Protein AF-A0A165HUC1-F1 (afdb_monomer_lite)

Sequence (97 aa):
MDWAHSGSNLKSLAEIKRLVDDEWKHLDNLDDAEASRPFLDADGWREETVEIPLPKEQTQFDSEEQCPHFKVSGIYLRNLLQIIKTTCEDPEAKSHN

pLDDT: mean 71.43, std 12.05, range [39.34, 91.12]

Structure (mmCIF, N/CA/C/O backbone):
data_AF-A0A165HUC1-F1
#
_entry.id   AF-A0A165HUC1-F1
#
loop_
_atom_site.group_PDB
_atom_site.id
_atom_site.type_symbol
_atom_site.label_atom_id
_atom_site.label_alt_id
_atom_site.label_comp_id
_atom_site.label_asym_id
_atom_site.label_entity_id
_atom_site.label_seq_id
_atom_site.pdbx_PDB_ins_code
_atom_site.Cartn_x
_atom_site.Cartn_y
_atom_site.Cartn_z
_atom_site.occupancy
_atom_site.B_iso_or_equiv
_atom_site.auth_seq_id
_atom_site.auth_comp_id
_atom_site.auth_asym_id
_atom_site.auth_atom_id
_atom_site.pdbx_PDB_model_num
ATOM 1 N N . MET A 1 1 ? 44.359 9.924 -17.006 1.00 39.97 1 MET A N 1
ATOM 2 C CA . MET A 1 1 ? 43.151 9.374 -16.360 1.00 39.97 1 MET A CA 1
ATOM 3 C C . MET A 1 1 ? 43.634 8.647 -15.126 1.00 39.97 1 MET A C 1
ATOM 5 O O . MET A 1 1 ? 44.104 7.522 -15.240 1.00 39.97 1 MET A O 1
ATOM 9 N N . ASP A 1 2 ? 43.615 9.337 -13.990 1.00 39.34 2 ASP A N 1
ATOM 10 C CA . ASP A 1 2 ? 44.116 8.809 -12.723 1.00 39.34 2 ASP A CA 1
ATOM 11 C C . ASP A 1 2 ? 42.983 8.068 -12.023 1.00 39.34 2 ASP A C 1
ATOM 13 O O . ASP A 1 2 ? 42.120 8.637 -11.359 1.00 39.34 2 ASP A O 1
ATOM 17 N N . TRP A 1 3 ? 42.953 6.768 -12.262 1.00 52.19 3 TRP A N 1
ATOM 18 C CA . TRP A 1 3 ? 42.120 5.814 -11.564 1.00 52.19 3 TRP A CA 1
ATOM 19 C C . TRP A 1 3 ? 42.716 5.646 -10.162 1.00 52.19 3 TRP A C 1
ATOM 21 O O . TRP A 1 3 ? 43.795 5.081 -9.980 1.00 52.19 3 TRP A O 1
ATOM 31 N N . ALA A 1 4 ? 42.057 6.232 -9.164 1.00 49.47 4 ALA A N 1
ATOM 32 C CA . ALA A 1 4 ? 42.508 6.196 -7.781 1.00 49.47 4 ALA A CA 1
ATOM 33 C C . ALA A 1 4 ? 42.392 4.771 -7.222 1.00 49.47 4 ALA A C 1
ATOM 35 O O . ALA A 1 4 ? 41.374 4.353 -6.674 1.00 49.47 4 ALA A O 1
ATOM 36 N N . HIS A 1 5 ? 43.477 4.023 -7.355 1.00 47.28 5 HIS A N 1
ATOM 37 C CA . HIS A 1 5 ? 43.747 2.836 -6.572 1.00 47.28 5 HIS A CA 1
ATOM 38 C C . HIS A 1 5 ? 43.999 3.208 -5.111 1.00 47.28 5 HIS A C 1
ATOM 40 O O . HIS A 1 5 ? 45.127 3.488 -4.711 1.00 47.28 5 HIS A O 1
ATOM 46 N N . SER A 1 6 ? 42.956 3.156 -4.286 1.00 52.16 6 SER A N 1
ATOM 47 C CA . SER A 1 6 ? 43.145 3.011 -2.845 1.00 52.16 6 SER A CA 1
ATOM 48 C C . SER A 1 6 ? 43.138 1.521 -2.512 1.00 52.16 6 SER A C 1
ATOM 50 O O . SER A 1 6 ? 42.093 0.923 -2.277 1.00 52.16 6 SER A O 1
ATOM 52 N N . GLY A 1 7 ? 44.320 0.901 -2.543 1.00 49.66 7 GLY A N 1
ATOM 53 C CA . GLY A 1 7 ? 44.562 -0.493 -2.147 1.00 49.66 7 GLY A CA 1
ATOM 54 C C . GLY A 1 7 ? 44.457 -0.737 -0.635 1.00 49.66 7 GLY A C 1
ATOM 55 O O . GLY A 1 7 ? 45.250 -1.490 -0.080 1.00 49.66 7 GLY A O 1
ATOM 56 N N . SER A 1 8 ? 43.512 -0.084 0.045 1.00 54.72 8 SER A N 1
ATOM 57 C CA . SER A 1 8 ? 43.228 -0.266 1.469 1.00 54.72 8 SER A CA 1
ATOM 58 C C . SER A 1 8 ? 41.818 -0.825 1.634 1.00 54.72 8 SER A C 1
ATOM 60 O O . SER A 1 8 ? 40.844 -0.185 1.247 1.00 54.72 8 SER A O 1
ATOM 62 N N . ASN A 1 9 ? 41.694 -1.997 2.266 1.00 60.78 9 ASN A N 1
ATOM 63 C CA . ASN A 1 9 ? 40.394 -2.555 2.668 1.00 60.78 9 ASN A CA 1
ATOM 64 C C . ASN A 1 9 ? 39.695 -1.703 3.748 1.00 60.78 9 ASN A C 1
ATOM 66 O O . ASN A 1 9 ? 38.510 -1.895 4.012 1.00 60.78 9 ASN A O 1
ATOM 70 N N . LEU A 1 10 ? 40.407 -0.752 4.367 1.00 64.31 10 LEU A N 1
ATOM 71 C CA . LEU A 1 10 ? 39.814 0.295 5.192 1.00 64.31 10 LEU A CA 1
ATOM 72 C C . LEU A 1 10 ? 39.576 1.532 4.326 1.00 64.31 10 LEU A C 1
ATOM 74 O O . LEU A 1 10 ? 40.518 2.256 3.988 1.00 64.31 10 LEU A O 1
ATOM 78 N N . LYS A 1 11 ? 38.306 1.788 4.003 1.00 66.19 11 LYS A N 1
ATOM 79 C CA . LYS A 1 11 ? 37.874 3.098 3.512 1.00 66.19 11 LYS A CA 1
ATOM 80 C C . LYS A 1 11 ? 38.137 4.140 4.602 1.00 66.19 11 LYS A C 1
ATOM 82 O O . LYS A 1 11 ? 37.932 3.873 5.786 1.00 66.19 11 LYS A O 1
ATOM 87 N N . SER A 1 12 ? 38.606 5.322 4.213 1.00 79.25 12 SER A N 1
ATOM 88 C CA . SER A 1 12 ? 38.756 6.428 5.161 1.00 79.25 12 SER A CA 1
ATOM 89 C C . SER A 1 12 ? 37.376 6.862 5.671 1.00 79.25 12 SER A C 1
ATOM 91 O O . SER A 1 12 ? 36.374 6.710 4.973 1.00 79.25 12 SER A O 1
ATOM 93 N N . LEU A 1 13 ? 37.303 7.434 6.876 1.00 80.25 13 LEU A N 1
ATOM 94 C CA . LEU A 1 13 ? 36.034 7.932 7.428 1.00 80.25 13 LEU A CA 1
ATOM 95 C C . LEU A 1 13 ? 35.369 8.977 6.520 1.00 80.25 13 LEU A C 1
ATOM 97 O O . LEU A 1 13 ? 34.147 9.005 6.407 1.00 80.25 13 LEU A O 1
ATOM 101 N N . ALA A 1 14 ? 36.171 9.806 5.847 1.00 82.69 14 ALA A N 1
ATOM 102 C CA . ALA A 1 14 ? 35.680 10.788 4.886 1.00 82.69 14 ALA A CA 1
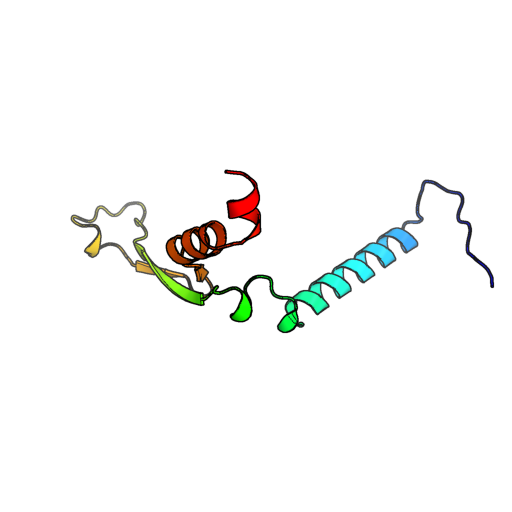ATOM 103 C C . ALA A 1 14 ? 35.037 10.118 3.662 1.00 82.69 14 ALA A C 1
ATOM 105 O O . ALA A 1 14 ? 33.968 10.540 3.229 1.00 82.69 14 ALA A O 1
ATOM 106 N N . GLU A 1 15 ? 35.649 9.048 3.153 1.00 82.88 15 GLU A N 1
ATOM 107 C CA . GLU A 1 15 ? 35.103 8.279 2.034 1.00 82.88 15 GLU A CA 1
ATOM 108 C C . GLU A 1 15 ? 33.819 7.543 2.432 1.00 82.88 15 GLU A C 1
ATOM 110 O O . GLU A 1 15 ? 32.841 7.568 1.694 1.00 82.88 15 GLU A O 1
ATOM 115 N N . ILE A 1 16 ? 33.775 6.948 3.630 1.00 84.69 16 ILE A N 1
ATOM 116 C CA . ILE A 1 16 ? 32.555 6.314 4.156 1.00 84.69 16 ILE A CA 1
ATOM 117 C C . ILE A 1 16 ? 31.430 7.340 4.269 1.00 84.69 16 ILE A C 1
ATOM 119 O O . ILE A 1 16 ? 30.323 7.074 3.811 1.00 84.69 16 ILE A O 1
ATOM 123 N N . LYS A 1 17 ? 31.707 8.520 4.836 1.00 87.25 17 LYS A N 1
ATOM 124 C CA . LYS A 1 17 ? 30.701 9.577 4.959 1.00 87.25 17 LYS A CA 1
ATOM 125 C C . LYS A 1 17 ? 30.174 9.994 3.587 1.00 87.25 17 LYS A C 1
ATOM 127 O O . LYS A 1 17 ? 28.968 10.110 3.418 1.00 87.25 17 LYS A O 1
ATOM 132 N N . ARG A 1 18 ? 31.064 10.183 2.613 1.00 88.94 18 ARG A N 1
ATOM 133 C CA . ARG A 1 18 ? 30.672 10.582 1.262 1.00 88.94 18 ARG A CA 1
ATOM 134 C C . ARG A 1 18 ? 29.791 9.530 0.588 1.00 88.94 18 ARG A C 1
ATOM 136 O O . ARG A 1 18 ? 28.790 9.889 -0.011 1.00 88.94 18 ARG A O 1
ATOM 143 N N . LEU A 1 19 ? 30.138 8.250 0.722 1.00 86.69 19 LEU A N 1
ATOM 144 C CA . LEU A 1 19 ? 29.330 7.154 0.186 1.00 86.69 19 LEU A CA 1
ATOM 145 C C . LEU A 1 19 ? 27.948 7.108 0.829 1.00 86.69 19 LEU A C 1
ATOM 147 O O . LEU A 1 19 ? 26.959 6.962 0.129 1.00 86.69 19 LEU A O 1
ATOM 151 N N . VAL A 1 20 ? 27.878 7.274 2.150 1.00 89.19 20 VAL A N 1
ATOM 152 C CA . VAL A 1 20 ? 26.598 7.344 2.859 1.00 89.19 20 VAL A CA 1
ATOM 153 C C . VAL A 1 20 ? 25.777 8.529 2.348 1.00 89.19 20 VAL A C 1
ATOM 155 O O . VAL A 1 20 ? 24.624 8.342 1.985 1.00 89.19 20 VAL A O 1
ATOM 158 N N . ASP A 1 21 ? 26.366 9.725 2.256 1.00 91.12 21 ASP A N 1
ATOM 159 C CA . ASP A 1 21 ? 25.681 10.921 1.748 1.00 91.12 21 ASP A CA 1
ATOM 160 C C . ASP A 1 21 ? 25.197 10.749 0.288 1.00 91.12 21 ASP A C 1
ATOM 162 O O . ASP A 1 21 ? 24.137 11.263 -0.070 1.00 91.12 21 ASP A O 1
ATOM 166 N N . ASP A 1 22 ? 25.964 10.055 -0.561 1.00 90.44 22 ASP A N 1
ATOM 167 C CA . ASP A 1 22 ? 25.601 9.776 -1.958 1.00 90.44 22 ASP A CA 1
ATOM 168 C C . ASP A 1 22 ? 24.438 8.758 -2.044 1.00 90.44 22 ASP A C 1
ATOM 170 O O . ASP A 1 22 ? 23.516 8.963 -2.834 1.00 90.44 22 ASP A O 1
ATOM 174 N N . GLU A 1 23 ? 24.411 7.727 -1.190 1.00 86.75 23 GLU A N 1
ATOM 175 C CA . GLU A 1 23 ? 23.291 6.771 -1.098 1.00 86.75 23 GLU A CA 1
ATOM 176 C C . GLU A 1 23 ? 22.005 7.422 -0.564 1.00 86.75 23 GLU A C 1
ATOM 178 O O . GLU A 1 23 ? 20.929 7.182 -1.106 1.00 86.75 23 GLU A O 1
ATOM 183 N N . TRP A 1 24 ? 22.093 8.301 0.443 1.00 86.31 24 TRP A N 1
ATOM 184 C CA . TRP A 1 24 ? 20.921 9.048 0.930 1.00 86.31 24 TRP A CA 1
ATOM 185 C C . TRP A 1 24 ? 20.292 9.892 -0.175 1.00 86.31 24 TRP A C 1
ATOM 187 O O . TRP A 1 24 ? 19.086 9.830 -0.386 1.00 86.31 24 TRP A O 1
ATOM 197 N N . LYS A 1 25 ? 21.113 10.609 -0.951 1.00 86.25 25 LYS A N 1
ATOM 198 C CA . LYS A 1 25 ? 20.621 11.368 -2.110 1.00 86.25 25 LYS A CA 1
ATOM 199 C C . LYS A 1 25 ? 20.012 10.466 -3.174 1.00 86.25 25 LYS A C 1
ATOM 201 O O . LYS A 1 25 ? 19.090 10.884 -3.866 1.00 86.25 25 LYS A O 1
ATOM 206 N N . HIS A 1 26 ? 20.553 9.267 -3.375 1.00 80.81 26 HIS A N 1
ATOM 207 C CA . HIS A 1 26 ? 19.969 8.318 -4.314 1.00 80.81 26 HIS A CA 1
ATOM 208 C C . HIS A 1 26 ? 18.564 7.897 -3.868 1.00 80.81 26 HIS A C 1
ATOM 210 O O . HIS A 1 26 ? 17.655 7.919 -4.691 1.00 80.81 26 HIS A O 1
ATOM 216 N N . LEU A 1 27 ? 18.377 7.603 -2.578 1.00 77.69 27 LEU A N 1
ATOM 217 C CA . LEU A 1 27 ? 17.069 7.278 -2.004 1.00 77.69 27 LEU A CA 1
ATOM 218 C C . LEU A 1 27 ? 16.082 8.449 -2.095 1.00 77.69 27 LEU A C 1
ATOM 220 O O . LEU A 1 27 ? 14.962 8.239 -2.551 1.00 77.69 27 LEU A O 1
ATOM 224 N N . ASP A 1 28 ? 16.504 9.674 -1.767 1.00 81.50 28 ASP A N 1
ATOM 225 C CA . ASP A 1 28 ? 15.648 10.867 -1.886 1.00 81.50 28 ASP A CA 1
ATOM 226 C C . ASP A 1 28 ? 15.161 11.062 -3.335 1.00 81.50 28 ASP A C 1
ATOM 228 O O . ASP A 1 28 ? 13.983 11.300 -3.593 1.00 81.50 28 ASP A O 1
ATOM 232 N N . ASN A 1 29 ? 16.053 10.865 -4.313 1.00 77.50 29 ASN A N 1
ATOM 233 C CA . ASN A 1 29 ? 15.690 10.943 -5.728 1.00 77.50 29 ASN A CA 1
ATOM 234 C C . ASN A 1 29 ? 14.710 9.838 -6.165 1.00 77.50 29 ASN A C 1
ATOM 236 O O . ASN A 1 29 ? 13.983 10.044 -7.133 1.00 77.50 29 ASN A O 1
ATOM 240 N N . LEU A 1 30 ? 14.699 8.670 -5.512 1.00 68.12 30 LEU A N 1
ATOM 241 C CA . LEU A 1 30 ? 13.743 7.595 -5.805 1.00 68.12 30 LEU A CA 1
ATOM 242 C C . LEU A 1 30 ? 12.349 7.897 -5.239 1.00 68.12 30 LEU A C 1
ATOM 244 O O . LEU A 1 30 ? 11.359 7.549 -5.881 1.00 68.12 30 LEU A O 1
ATOM 248 N N . ASP A 1 31 ? 12.267 8.563 -4.085 1.00 66.75 31 ASP A N 1
ATOM 249 C CA . ASP A 1 31 ? 10.995 9.015 -3.504 1.00 66.75 31 ASP A CA 1
ATOM 250 C C . ASP A 1 31 ? 10.346 10.132 -4.345 1.00 66.75 31 ASP A C 1
ATOM 252 O O . ASP A 1 31 ? 9.121 10.130 -4.555 1.00 66.75 31 ASP A O 1
ATOM 256 N N . ASP A 1 32 ? 11.170 11.044 -4.875 1.00 66.38 32 ASP A N 1
ATOM 257 C CA . ASP A 1 32 ? 10.754 12.142 -5.760 1.00 66.38 32 ASP A CA 1
ATOM 258 C C . ASP A 1 32 ? 10.464 11.675 -7.196 1.00 66.38 32 ASP A C 1
ATOM 260 O O . ASP A 1 32 ? 9.601 12.232 -7.884 1.00 66.38 32 ASP A O 1
ATOM 264 N N . ALA A 1 33 ? 11.160 10.641 -7.674 1.00 63.75 33 ALA A N 1
ATOM 265 C CA . ALA A 1 33 ? 10.890 10.042 -8.972 1.00 63.75 33 ALA A CA 1
ATOM 266 C C . ALA A 1 33 ? 9.600 9.219 -8.907 1.00 63.75 33 ALA A C 1
ATOM 268 O O . ALA A 1 33 ? 9.612 8.009 -8.694 1.00 63.75 33 ALA A O 1
ATOM 269 N N . GLU A 1 34 ? 8.471 9.870 -9.185 1.00 59.09 34 GLU A N 1
ATOM 270 C CA . GLU A 1 34 ? 7.157 9.227 -9.289 1.00 59.09 34 GLU A CA 1
ATOM 271 C C . GLU A 1 34 ? 7.196 7.997 -10.214 1.00 59.09 34 GLU A C 1
ATOM 273 O O . GLU A 1 34 ? 6.607 6.975 -9.895 1.00 59.09 34 GLU A O 1
ATOM 278 N N . ALA A 1 35 ? 8.018 8.039 -11.271 1.00 58.16 35 ALA A N 1
ATOM 279 C CA . ALA A 1 35 ? 8.257 6.948 -12.221 1.00 58.16 35 ALA A CA 1
ATOM 280 C C . ALA A 1 35 ? 9.049 5.734 -11.680 1.00 58.16 35 ALA A C 1
ATOM 282 O O . ALA A 1 35 ? 9.102 4.713 -12.363 1.00 58.16 35 ALA A O 1
ATOM 283 N N . SER A 1 36 ? 9.658 5.814 -10.492 1.00 59.34 36 SER A N 1
ATOM 284 C CA . SER A 1 36 ? 10.400 4.704 -9.870 1.00 59.34 36 SER A CA 1
ATOM 285 C C . SER A 1 36 ? 9.677 4.082 -8.673 1.00 59.34 36 SER A C 1
ATOM 287 O O . SER A 1 36 ? 10.211 3.162 -8.045 1.00 59.34 36 SER A O 1
ATOM 289 N N . ARG A 1 37 ? 8.469 4.552 -8.339 1.00 63.59 37 ARG A N 1
ATOM 290 C CA . ARG A 1 37 ? 7.688 3.953 -7.258 1.00 63.59 37 ARG A CA 1
ATOM 291 C C . ARG A 1 37 ? 7.242 2.547 -7.687 1.00 63.59 37 ARG A C 1
ATOM 293 O O . ARG A 1 37 ? 6.569 2.413 -8.704 1.00 63.59 37 ARG A O 1
ATOM 300 N N . PRO A 1 38 ? 7.533 1.487 -6.914 1.00 62.56 38 PRO A N 1
ATOM 301 C CA . PRO A 1 38 ? 7.148 0.114 -7.270 1.00 62.56 38 PRO A CA 1
ATOM 302 C C . PRO A 1 38 ? 5.625 -0.128 -7.243 1.00 62.56 38 PRO A C 1
ATOM 304 O O . PRO A 1 38 ? 5.162 -1.218 -7.571 1.00 62.56 38 PRO A O 1
ATOM 307 N N . PHE A 1 39 ? 4.848 0.877 -6.826 1.00 59.78 39 PHE A N 1
ATOM 308 C CA . PHE A 1 39 ? 3.392 0.842 -6.694 1.00 59.78 39 PHE A CA 1
ATOM 309 C C . PHE A 1 39 ? 2.676 1.765 -7.687 1.00 59.78 39 PHE A C 1
ATOM 311 O O . PHE A 1 39 ? 1.522 2.120 -7.467 1.00 59.78 39 PHE A O 1
ATOM 318 N N . LEU A 1 40 ? 3.356 2.176 -8.761 1.00 60.41 40 LEU A N 1
ATOM 319 C CA . LEU A 1 40 ? 2.747 2.944 -9.845 1.00 60.41 40 LEU A CA 1
ATOM 320 C C . LEU A 1 40 ? 1.515 2.231 -10.415 1.00 60.41 40 LEU A C 1
ATOM 322 O O . LEU A 1 40 ? 1.510 1.006 -10.572 1.00 60.41 40 LEU A O 1
ATOM 326 N N . ASP A 1 41 ? 0.510 3.017 -10.813 1.00 58.56 41 ASP A N 1
ATOM 327 C CA . ASP A 1 41 ? -0.758 2.548 -11.398 1.00 58.56 41 ASP A CA 1
ATOM 328 C C . ASP A 1 41 ? -0.568 1.552 -12.558 1.00 58.56 41 ASP A C 1
ATOM 330 O O . ASP A 1 41 ? -1.416 0.687 -12.793 1.00 58.56 41 ASP A O 1
ATOM 334 N N . ALA A 1 42 ? 0.564 1.637 -13.267 1.00 58.72 42 ALA A N 1
ATOM 335 C CA . ALA A 1 42 ? 0.917 0.752 -14.374 1.00 58.72 42 ALA A CA 1
ATOM 336 C C . ALA A 1 42 ? 0.955 -0.737 -13.980 1.00 58.72 42 ALA A C 1
ATOM 338 O O . ALA A 1 42 ? 0.600 -1.589 -14.793 1.00 58.72 42 ALA A O 1
ATOM 339 N N . ASP A 1 43 ? 1.311 -1.053 -12.732 1.00 64.62 43 ASP A N 1
ATOM 340 C CA . ASP A 1 43 ? 1.399 -2.431 -12.241 1.00 64.62 43 ASP A CA 1
ATOM 341 C C . ASP A 1 43 ? 0.081 -2.933 -11.618 1.00 64.62 43 ASP A C 1
ATOM 343 O O . ASP A 1 43 ? -0.001 -4.065 -11.129 1.00 64.62 43 ASP A O 1
ATOM 347 N N . GLY A 1 44 ? -0.996 -2.142 -11.663 1.00 70.81 44 GLY A N 1
ATOM 348 C CA . GLY A 1 44 ? -2.314 -2.522 -11.141 1.00 70.81 44 GLY A CA 1
ATOM 349 C C . GLY A 1 44 ? -2.439 -2.430 -9.617 1.00 70.81 44 GLY A C 1
ATOM 350 O O . GLY A 1 44 ? -3.367 -3.007 -9.039 1.00 70.81 44 GLY A O 1
ATOM 351 N N . TRP A 1 45 ? -1.503 -1.735 -8.971 1.00 78.44 45 TRP A N 1
ATOM 352 C CA . TRP A 1 45 ? -1.646 -1.251 -7.602 1.00 78.44 45 TRP A CA 1
ATOM 353 C C . TRP A 1 45 ? -2.642 -0.092 -7.568 1.00 78.44 45 TRP A C 1
ATOM 355 O O . TRP A 1 45 ? -2.746 0.669 -8.524 1.00 78.44 45 TRP A O 1
ATOM 365 N N . ARG A 1 46 ? -3.410 0.015 -6.486 1.00 78.44 46 ARG A N 1
ATOM 366 C CA . ARG A 1 46 ? -4.369 1.097 -6.263 1.00 78.44 46 ARG A CA 1
ATOM 367 C C . ARG A 1 46 ? -4.190 1.643 -4.866 1.00 78.44 46 ARG A C 1
ATOM 369 O O . ARG A 1 46 ? -4.172 0.869 -3.909 1.00 78.44 46 ARG A O 1
ATOM 376 N N . GLU A 1 47 ? -4.085 2.956 -4.757 1.00 80.12 47 GLU A N 1
ATOM 377 C CA . GLU A 1 47 ? -4.110 3.625 -3.467 1.00 80.12 47 GLU A CA 1
ATOM 378 C C . GLU A 1 47 ? -5.541 3.610 -2.911 1.00 80.12 47 GLU A C 1
ATOM 380 O O . GLU A 1 47 ? -6.480 4.101 -3.539 1.00 80.12 47 GLU A O 1
ATOM 385 N N . GLU A 1 48 ? -5.722 3.020 -1.734 1.00 78.50 48 GLU A N 1
ATOM 386 C CA . GLU A 1 48 ? -6.995 2.983 -1.024 1.00 78.50 48 GLU A CA 1
ATOM 387 C C . GLU A 1 48 ? -6.789 3.371 0.449 1.00 78.50 48 GLU A C 1
ATOM 389 O O . GLU A 1 48 ? -5.704 3.263 1.023 1.00 78.50 48 GLU A O 1
ATOM 394 N N . THR A 1 49 ? -7.852 3.873 1.075 1.00 82.25 49 THR A N 1
ATOM 395 C CA . THR A 1 49 ? -7.883 4.166 2.513 1.00 82.25 49 THR A CA 1
ATOM 396 C C . THR A 1 49 ? -8.731 3.103 3.192 1.00 82.25 49 THR A C 1
ATOM 398 O O . THR A 1 49 ? -9.904 2.954 2.852 1.00 82.25 49 THR A O 1
ATOM 401 N N . VAL A 1 50 ? -8.150 2.372 4.145 1.00 81.25 50 VAL A N 1
ATOM 402 C CA . VAL A 1 50 ? -8.850 1.308 4.880 1.00 81.25 50 VAL A CA 1
ATOM 403 C C . VAL A 1 50 ? -9.158 1.783 6.292 1.00 81.25 50 VAL A C 1
ATOM 405 O O . VAL A 1 50 ? -8.314 2.375 6.967 1.00 81.25 50 VAL A O 1
ATOM 408 N N . GLU A 1 51 ? -10.381 1.523 6.741 1.00 80.50 51 GLU A N 1
ATOM 409 C CA . GLU A 1 51 ? -10.810 1.792 8.109 1.00 80.50 51 GLU A CA 1
ATOM 410 C C . GLU A 1 51 ? -10.665 0.512 8.935 1.00 80.50 51 GLU A C 1
ATOM 412 O O . GLU A 1 51 ? -11.295 -0.500 8.637 1.00 80.50 51 GLU A O 1
ATOM 417 N N . ILE A 1 52 ? -9.802 0.545 9.953 1.00 80.50 52 ILE A N 1
ATOM 418 C CA . ILE A 1 52 ? -9.541 -0.599 10.832 1.00 80.50 52 ILE A CA 1
ATOM 419 C C . ILE A 1 52 ? -10.162 -0.306 12.203 1.00 80.50 52 ILE A C 1
ATOM 421 O O . ILE A 1 52 ? -9.821 0.719 12.801 1.00 80.50 52 ILE A O 1
ATOM 425 N N . PRO A 1 53 ? -11.042 -1.169 12.738 1.00 75.75 53 PRO A N 1
ATOM 426 C CA . PRO A 1 53 ? -11.532 -1.020 14.103 1.00 75.75 53 PRO A CA 1
ATOM 427 C C . PRO A 1 53 ? -10.382 -1.266 15.090 1.00 75.75 53 PRO A C 1
ATOM 429 O O . PRO A 1 53 ? -9.762 -2.331 15.083 1.00 75.75 53 PRO A O 1
ATOM 432 N N . LEU A 1 54 ? -10.065 -0.275 15.927 1.00 70.62 54 LEU A N 1
ATOM 433 C CA . LEU A 1 54 ? -9.014 -0.387 16.939 1.00 70.62 54 LEU A CA 1
ATOM 434 C C . LEU A 1 54 ? -9.618 -0.653 18.321 1.00 70.62 54 LEU A C 1
ATOM 436 O O . LEU A 1 54 ? -10.237 0.252 18.893 1.00 70.62 54 LEU A O 1
ATOM 440 N N . PRO A 1 55 ? -9.406 -1.841 18.917 1.00 64.06 55 PRO A N 1
ATOM 441 C CA . PRO A 1 55 ? -9.850 -2.087 20.279 1.00 64.06 55 PRO A CA 1
ATOM 442 C C . PRO A 1 55 ? -9.138 -1.111 21.219 1.00 64.06 55 PRO A C 1
ATOM 444 O O . PRO A 1 55 ? -7.911 -1.059 21.292 1.00 64.06 55 PRO A O 1
ATOM 447 N N . LYS A 1 56 ? -9.920 -0.300 21.931 1.00 64.56 56 LYS A N 1
ATOM 448 C CA . LYS A 1 56 ? -9.391 0.646 22.910 1.00 64.56 56 LYS A CA 1
ATOM 449 C C . LYS A 1 56 ? -9.114 -0.085 24.218 1.00 64.56 56 LYS A C 1
ATOM 451 O O . LYS A 1 56 ? -10.012 -0.706 24.788 1.00 64.56 56 LYS A O 1
ATOM 456 N N . GLU A 1 57 ? -7.888 0.023 24.719 1.00 60.62 57 GLU A N 1
ATOM 457 C CA . GLU A 1 57 ? -7.521 -0.551 26.013 1.00 60.62 57 GLU A CA 1
ATOM 458 C C . GLU A 1 57 ? -8.458 -0.038 27.124 1.00 60.62 57 GLU A C 1
ATOM 460 O O . GLU A 1 57 ? -8.861 1.127 27.139 1.00 60.62 57 GLU A O 1
ATOM 465 N N . GLN A 1 58 ? -8.830 -0.933 28.046 1.00 59.88 58 GLN A N 1
ATOM 466 C CA . GLN A 1 58 ? -9.735 -0.675 29.180 1.00 59.88 58 GLN A CA 1
ATOM 467 C C . GLN A 1 58 ? -11.197 -0.338 28.825 1.00 59.88 58 GLN A C 1
ATOM 469 O O . GLN A 1 58 ? -11.954 0.057 29.709 1.00 59.88 58 GLN A O 1
ATOM 474 N N . THR A 1 59 ? -11.629 -0.521 27.571 1.00 63.47 59 THR A N 1
ATOM 475 C CA . THR A 1 59 ? -13.035 -0.331 27.166 1.00 63.47 59 THR A CA 1
ATOM 476 C C . THR A 1 59 ? -13.563 -1.608 26.508 1.00 63.47 59 THR A C 1
ATOM 478 O O . THR A 1 59 ? -13.033 -2.038 25.488 1.00 63.47 59 THR A O 1
ATOM 481 N N . GLN A 1 60 ? -14.586 -2.237 27.094 1.00 61.84 60 GLN A N 1
ATOM 482 C CA . GLN A 1 60 ? -15.323 -3.325 26.441 1.00 61.84 60 GLN A CA 1
ATOM 483 C C . GLN A 1 60 ? -16.421 -2.713 25.570 1.00 61.84 60 GLN A C 1
ATOM 485 O O . GLN A 1 60 ? -17.215 -1.910 26.056 1.00 61.84 60 GLN A O 1
ATOM 490 N N . PHE A 1 61 ? -16.434 -3.074 24.291 1.00 63.88 61 PHE A N 1
ATOM 491 C CA . PHE A 1 61 ? -17.509 -2.742 23.361 1.00 63.88 61 PHE A CA 1
ATOM 492 C C . PHE A 1 61 ? -18.338 -4.006 23.119 1.00 63.88 61 PHE A C 1
ATOM 494 O O . PHE A 1 61 ? -17.764 -5.086 22.984 1.00 63.88 61 PHE A O 1
ATOM 501 N N . ASP A 1 62 ? -19.665 -3.877 23.067 1.00 66.00 62 ASP A N 1
ATOM 502 C CA . ASP A 1 62 ? -20.575 -5.020 22.885 1.00 66.00 62 ASP A CA 1
ATOM 503 C C . ASP A 1 62 ? -20.540 -5.574 21.447 1.00 66.00 62 ASP A C 1
ATOM 505 O O . ASP A 1 62 ? -20.939 -6.712 21.204 1.00 66.00 62 ASP A O 1
ATOM 509 N N . SER A 1 63 ? -20.057 -4.776 20.488 1.00 67.31 63 SER A N 1
ATOM 510 C CA . SER A 1 63 ? -19.945 -5.123 19.069 1.00 67.31 63 SER A CA 1
ATOM 511 C C . SER A 1 63 ? -18.743 -4.432 18.417 1.00 67.31 63 SER A C 1
ATOM 513 O O . SER A 1 63 ? -18.381 -3.311 18.787 1.00 67.31 63 SER A O 1
ATOM 515 N N . GLU A 1 64 ? -18.153 -5.080 17.409 1.00 65.94 64 GLU A N 1
ATOM 516 C CA . GLU A 1 64 ? -17.037 -4.551 16.607 1.00 65.94 64 GLU A CA 1
ATOM 517 C C . GLU A 1 64 ? -17.401 -3.234 15.895 1.00 65.94 64 GLU A C 1
ATOM 519 O O . GLU A 1 64 ? -16.542 -2.378 15.702 1.00 65.94 64 GLU A O 1
ATOM 524 N N . GLU A 1 65 ? -18.684 -3.012 15.596 1.00 67.81 65 GLU A N 1
ATOM 525 C CA . GLU A 1 65 ? -19.185 -1.787 14.953 1.00 67.81 65 GLU A CA 1
ATOM 526 C C . GLU A 1 65 ? -19.080 -0.541 15.850 1.00 67.81 65 GLU A C 1
ATOM 528 O O . GLU A 1 65 ? -18.996 0.582 15.355 1.00 67.81 65 GLU A O 1
ATOM 533 N N . GLN A 1 66 ? -19.076 -0.716 17.177 1.00 64.88 66 GLN A N 1
ATOM 534 C CA . GLN A 1 66 ? -18.960 0.388 18.143 1.00 64.88 66 GLN A CA 1
ATOM 535 C C . GLN A 1 66 ? -17.503 0.754 18.454 1.00 64.88 66 GLN A C 1
ATOM 537 O O . GLN A 1 66 ? -17.233 1.710 19.186 1.00 64.88 66 GLN A O 1
ATOM 542 N N . CYS A 1 67 ? -16.563 -0.014 17.906 1.00 66.81 67 CYS A N 1
ATOM 543 C CA . CYS A 1 67 ? -15.140 0.199 18.059 1.00 66.81 67 CYS A CA 1
ATOM 544 C C . CYS A 1 67 ? -14.707 1.472 17.303 1.00 66.81 67 CYS A C 1
ATOM 546 O O . CYS A 1 67 ? -15.197 1.734 16.200 1.00 66.81 67 CYS A O 1
ATOM 548 N N . PRO A 1 68 ? -13.797 2.300 17.845 1.00 74.25 68 PRO A N 1
ATOM 549 C CA . PRO A 1 68 ? -13.275 3.439 17.101 1.00 74.25 68 PRO A CA 1
ATOM 550 C C . PRO A 1 68 ? -12.538 2.959 15.845 1.00 74.25 68 PRO A C 1
ATOM 552 O O . PRO A 1 68 ? -11.596 2.172 15.918 1.00 74.25 68 PRO A O 1
ATOM 555 N N . HIS A 1 69 ? -12.971 3.454 14.688 1.00 74.88 69 HIS A N 1
ATOM 556 C CA . HIS A 1 69 ? -12.365 3.134 13.402 1.00 74.88 69 HIS A CA 1
ATOM 557 C C . HIS A 1 69 ? -11.194 4.081 13.141 1.00 74.88 69 HIS A C 1
ATOM 559 O O . HIS A 1 69 ? -11.340 5.306 13.168 1.00 74.88 69 HIS A O 1
ATOM 565 N N . PHE A 1 70 ? -10.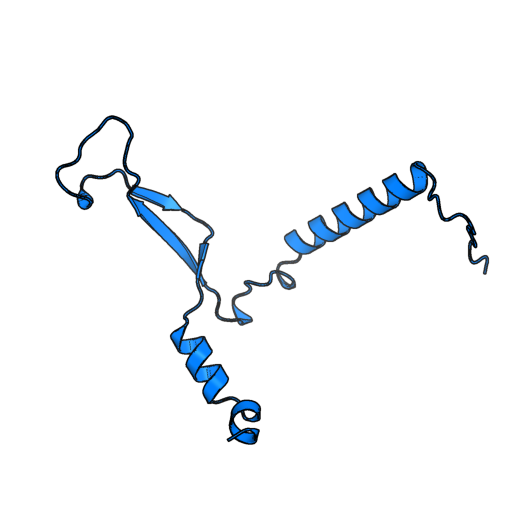019 3.516 12.894 1.00 79.50 70 PHE A N 1
ATOM 566 C CA . PHE A 1 70 ? -8.825 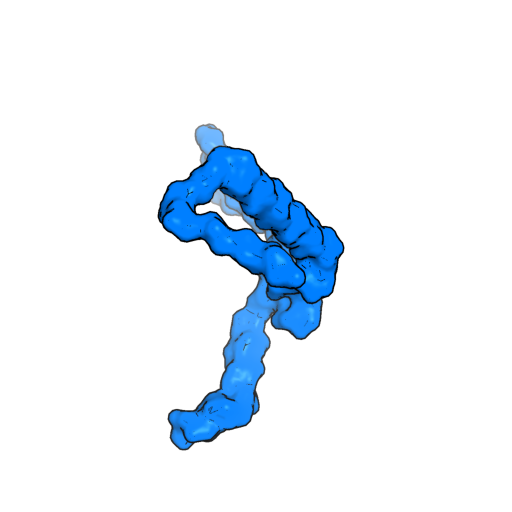4.251 12.516 1.00 79.50 70 PHE A CA 1
ATOM 567 C C . PHE A 1 70 ? -8.661 4.217 11.003 1.00 79.50 70 PHE A C 1
ATOM 569 O O . PHE A 1 70 ? -8.582 3.146 10.402 1.00 79.50 70 PHE A O 1
ATOM 576 N N . LYS A 1 71 ? -8.620 5.400 10.385 1.00 80.50 71 LYS A N 1
ATOM 577 C CA . LYS A 1 71 ? -8.392 5.527 8.946 1.00 80.50 71 LYS A CA 1
ATOM 578 C C . LYS A 1 71 ? -6.899 5.436 8.670 1.00 80.50 71 LYS A C 1
ATOM 580 O O . LYS A 1 71 ? -6.143 6.307 9.097 1.00 80.50 71 LYS A O 1
ATOM 585 N N . VAL A 1 72 ? -6.493 4.407 7.937 1.00 82.38 72 VAL A N 1
ATOM 586 C CA . VAL A 1 72 ? -5.128 4.269 7.431 1.00 82.38 72 VAL A CA 1
ATOM 587 C C . VAL A 1 72 ? -5.129 4.688 5.964 1.00 82.38 72 VAL A C 1
ATOM 589 O O . VAL A 1 72 ? -5.652 3.976 5.107 1.00 82.38 72 VAL A O 1
ATOM 592 N N . SER A 1 73 ? -4.589 5.875 5.689 1.00 82.62 73 SER A N 1
ATOM 593 C CA . SER A 1 73 ? -4.377 6.401 4.335 1.00 82.62 73 SER A CA 1
ATOM 594 C C . SER A 1 73 ? -3.019 5.971 3.773 1.00 82.62 73 SER A C 1
ATOM 596 O O . SER A 1 73 ? -2.090 5.726 4.543 1.00 82.62 73 SER A O 1
ATOM 598 N N . GLY A 1 74 ? -2.886 5.936 2.445 1.00 78.62 74 GLY A N 1
ATOM 599 C CA . GLY A 1 74 ? -1.633 5.588 1.762 1.00 78.62 74 GLY A CA 1
ATOM 600 C C . GLY A 1 74 ? -1.367 4.083 1.670 1.00 78.62 74 GLY A C 1
ATOM 601 O O . GLY A 1 74 ? -0.211 3.665 1.601 1.00 78.62 74 GLY A O 1
ATOM 602 N N . ILE A 1 75 ? -2.417 3.254 1.711 1.00 79.62 75 ILE A N 1
ATOM 603 C CA . ILE A 1 75 ? -2.289 1.810 1.497 1.00 79.62 75 ILE A CA 1
ATOM 604 C C . ILE A 1 75 ? -2.386 1.536 0.000 1.00 79.62 75 ILE A C 1
ATOM 606 O O . ILE A 1 75 ? -3.355 1.921 -0.644 1.00 79.62 75 ILE A O 1
ATOM 610 N N . TYR A 1 76 ? -1.419 0.801 -0.537 1.00 80.69 76 TYR A N 1
ATOM 611 C CA . TYR A 1 76 ? -1.454 0.318 -1.912 1.00 80.69 76 TYR A CA 1
ATOM 612 C C . TYR A 1 76 ? 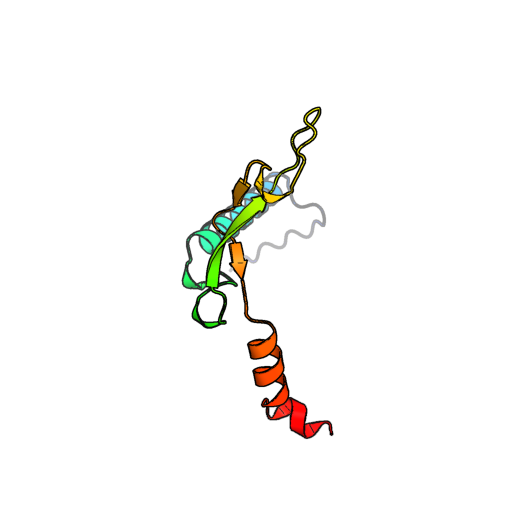-1.955 -1.128 -1.931 1.00 80.69 76 TYR A C 1
ATOM 614 O O . TYR A 1 76 ? -1.317 -2.031 -1.388 1.00 80.69 76 TYR A O 1
ATOM 622 N N . LEU A 1 77 ? -3.110 -1.358 -2.551 1.00 81.19 77 LEU A N 1
ATOM 623 C CA . LEU A 1 77 ? -3.731 -2.673 -2.698 1.00 81.19 77 LEU A CA 1
ATOM 624 C C . LEU A 1 77 ? -3.644 -3.141 -4.150 1.00 81.19 77 LEU A C 1
ATOM 626 O O . LEU A 1 77 ? -3.840 -2.368 -5.083 1.00 81.19 77 LEU A O 1
ATOM 630 N N . ARG A 1 78 ? -3.409 -4.438 -4.353 1.00 82.25 78 ARG A N 1
ATOM 631 C CA . ARG A 1 78 ? -3.430 -5.075 -5.676 1.00 82.25 78 ARG A CA 1
ATOM 632 C C . ARG A 1 78 ? -4.408 -6.238 -5.665 1.00 82.25 78 ARG A C 1
ATOM 634 O O . ARG A 1 78 ? -4.436 -7.028 -4.723 1.00 82.25 78 ARG A O 1
ATOM 641 N N . ASN A 1 79 ? -5.224 -6.360 -6.711 1.00 81.56 79 ASN A N 1
ATOM 642 C CA . ASN A 1 79 ? -6.199 -7.444 -6.784 1.00 81.56 79 ASN A CA 1
ATOM 643 C C . ASN A 1 79 ? -5.497 -8.779 -7.067 1.00 81.56 79 ASN A C 1
ATOM 645 O O . ASN A 1 79 ? -5.048 -9.039 -8.182 1.00 81.56 79 ASN A O 1
ATOM 649 N N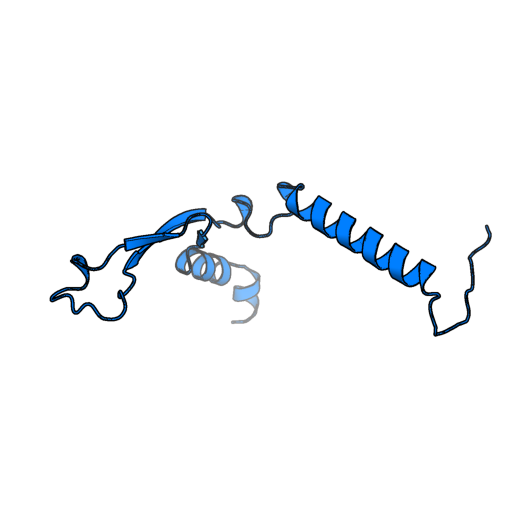 . LEU A 1 80 ? -5.464 -9.650 -6.063 1.00 83.00 80 LEU A N 1
ATOM 650 C CA . LEU A 1 80 ? -4.786 -10.942 -6.129 1.00 83.00 80 LEU A CA 1
ATOM 651 C C . LEU A 1 80 ? -5.364 -11.861 -7.222 1.00 83.00 80 LEU A C 1
ATOM 653 O O . LEU A 1 80 ? -4.618 -12.579 -7.882 1.00 83.00 80 LEU A O 1
ATOM 657 N N . LEU A 1 81 ? -6.672 -11.779 -7.498 1.00 82.75 81 LEU A N 1
ATOM 658 C CA . LEU A 1 81 ? -7.299 -12.535 -8.589 1.00 82.75 81 LEU A CA 1
ATOM 659 C C . LEU A 1 81 ? -6.834 -12.071 -9.972 1.00 82.75 81 LEU A C 1
ATOM 661 O O . LEU A 1 81 ? -6.749 -12.892 -10.881 1.00 82.75 81 LEU A O 1
ATOM 665 N N . GLN A 1 82 ? -6.553 -10.777 -10.145 1.00 79.38 82 GLN A N 1
ATOM 666 C CA . GLN A 1 82 ? -5.990 -10.265 -11.398 1.00 79.38 82 GLN A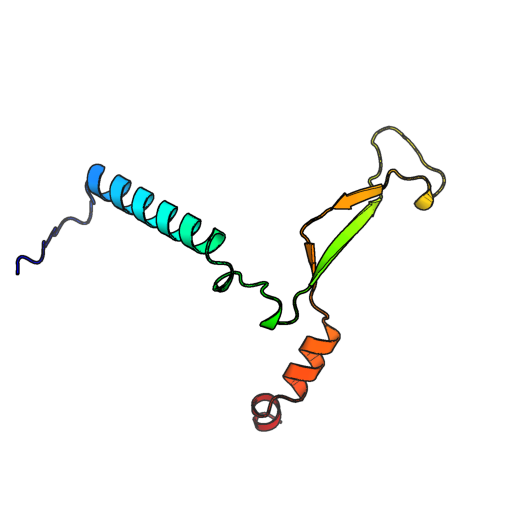 CA 1
ATOM 667 C C . GLN A 1 82 ? -4.579 -10.810 -11.606 1.00 79.38 82 GLN A C 1
ATOM 669 O O . GLN A 1 82 ? -4.294 -11.321 -12.679 1.00 79.38 82 GLN A O 1
ATOM 674 N N . ILE A 1 83 ? -3.748 -10.810 -10.558 1.00 82.69 83 ILE A N 1
ATOM 675 C CA . ILE A 1 83 ? -2.390 -11.372 -10.616 1.00 82.69 83 ILE A CA 1
ATOM 676 C C . ILE A 1 83 ? -2.435 -12.839 -11.051 1.00 82.69 83 ILE A C 1
ATOM 678 O O . ILE A 1 83 ? -1.763 -13.211 -12.007 1.00 82.69 83 ILE A O 1
ATOM 682 N N . ILE A 1 84 ? -3.266 -13.657 -10.393 1.00 83.31 84 ILE A N 1
ATOM 683 C CA . ILE A 1 84 ? -3.383 -15.086 -10.714 1.00 83.31 84 ILE A CA 1
ATOM 684 C C . ILE A 1 84 ? -3.802 -15.284 -12.175 1.00 83.31 84 ILE A C 1
ATOM 686 O O . ILE A 1 84 ? -3.204 -16.099 -12.871 1.00 83.31 84 ILE A O 1
ATOM 690 N N . LYS A 1 85 ? -4.800 -14.532 -12.660 1.00 84.12 85 LYS A N 1
ATOM 691 C CA . LYS A 1 85 ? -5.243 -14.621 -14.060 1.00 84.12 85 LYS A CA 1
ATOM 692 C C . LYS A 1 85 ? -4.126 -14.260 -15.030 1.00 84.12 85 LYS A C 1
ATOM 694 O O . LYS A 1 85 ? -3.853 -15.050 -15.925 1.00 84.12 85 LYS A O 1
ATOM 699 N N . THR A 1 86 ? -3.456 -13.130 -14.817 1.00 81.75 86 THR A N 1
ATOM 700 C CA . THR A 1 86 ? -2.352 -12.685 -15.673 1.00 81.75 86 THR A CA 1
ATOM 701 C C . THR A 1 86 ? -1.235 -13.724 -15.715 1.00 81.75 86 THR A C 1
ATOM 703 O O . THR A 1 86 ? -0.793 -14.090 -16.798 1.00 81.75 86 THR A O 1
ATOM 706 N N . THR A 1 87 ? -0.826 -14.273 -14.566 1.00 81.31 87 THR A N 1
ATOM 707 C CA . THR A 1 87 ? 0.205 -15.321 -14.507 1.00 81.31 87 THR A CA 1
ATOM 708 C C . THR A 1 87 ? -0.236 -16.620 -15.188 1.00 81.31 87 THR A C 1
ATOM 710 O O . THR A 1 87 ? 0.578 -17.274 -15.828 1.00 81.31 87 THR A O 1
ATOM 713 N N . CYS A 1 88 ? -1.509 -17.013 -15.088 1.00 77.38 88 CYS A N 1
ATOM 714 C CA . CYS A 1 88 ? -2.018 -18.199 -15.785 1.00 77.38 88 CYS A CA 1
ATOM 715 C C . CYS A 1 88 ? -2.180 -17.993 -17.302 1.00 77.38 88 CYS A C 1
ATOM 717 O O . CYS A 1 88 ? -2.094 -18.953 -18.068 1.00 77.38 88 CYS A O 1
ATOM 719 N N . GLU A 1 89 ? -2.462 -16.769 -17.745 1.00 76.81 89 GLU A N 1
ATOM 720 C CA . GLU A 1 89 ? -2.583 -16.422 -19.164 1.00 76.81 89 GLU A CA 1
ATOM 721 C C . GLU A 1 89 ? -1.218 -16.263 -19.847 1.00 76.81 89 GLU A C 1
ATOM 723 O O . GLU A 1 89 ? -1.140 -16.416 -21.075 1.00 76.81 89 GLU A O 1
ATOM 728 N N . ASP A 1 90 ? -0.168 -16.030 -19.053 1.00 77.56 90 ASP A N 1
ATOM 729 C CA . ASP A 1 90 ? 1.206 -15.837 -19.499 1.00 77.56 90 ASP A CA 1
ATOM 730 C C . ASP A 1 90 ? 1.694 -17.020 -20.366 1.00 77.56 90 ASP A C 1
ATOM 732 O O . ASP A 1 90 ? 1.587 -18.190 -19.966 1.00 77.56 90 ASP A O 1
ATOM 736 N N . PRO A 1 91 ? 2.213 -16.756 -21.580 1.00 68.75 91 PRO A N 1
ATOM 737 C CA . PRO A 1 91 ? 2.760 -17.791 -22.452 1.00 68.75 91 PRO A CA 1
ATOM 738 C C . PRO A 1 91 ? 3.893 -18.613 -21.817 1.00 68.75 91 PRO A C 1
ATOM 740 O O . PRO A 1 91 ? 4.034 -19.782 -22.181 1.00 68.75 91 PRO A O 1
ATOM 743 N N . GLU A 1 92 ? 4.660 -18.075 -20.862 1.00 66.81 92 GLU A N 1
ATOM 744 C CA . GLU A 1 92 ? 5.686 -18.852 -20.148 1.00 66.81 92 GLU A CA 1
ATOM 745 C C . GLU A 1 92 ? 5.081 -19.901 -19.205 1.00 66.81 92 GLU A C 1
ATOM 747 O O . GLU A 1 92 ? 5.595 -21.014 -19.108 1.00 66.81 92 GLU A O 1
ATOM 752 N N . ALA A 1 93 ? 3.935 -19.623 -18.577 1.00 58.91 93 ALA A N 1
ATOM 753 C CA . ALA A 1 93 ? 3.233 -20.612 -17.754 1.00 58.91 93 ALA A CA 1
ATOM 754 C C . ALA A 1 93 ? 2.654 -21.769 -18.594 1.00 58.91 93 ALA A C 1
ATOM 756 O O . ALA A 1 93 ? 2.489 -22.891 -18.106 1.00 58.91 93 ALA A O 1
ATOM 757 N N . LYS A 1 94 ? 2.374 -21.523 -19.881 1.00 58.31 94 LYS A N 1
ATOM 758 C CA . LYS A 1 94 ? 1.920 -22.552 -20.829 1.00 58.31 94 LYS A CA 1
ATOM 759 C C . LYS A 1 94 ? 3.041 -23.457 -21.334 1.00 58.31 94 LYS A C 1
ATOM 761 O O . LYS A 1 94 ? 2.737 -24.562 -21.768 1.00 58.31 94 LYS A O 1
ATOM 766 N N . SER A 1 95 ? 4.302 -23.025 -21.295 1.00 63.41 95 SER A N 1
ATOM 767 C CA . SER A 1 95 ? 5.430 -23.824 -21.801 1.00 63.41 95 SER A CA 1
ATOM 768 C C . SER A 1 95 ? 5.894 -24.922 -20.829 1.00 63.41 95 SER A C 1
ATOM 770 O O . SER A 1 95 ? 6.646 -25.807 -21.232 1.00 63.41 95 SER A O 1
ATOM 772 N N . HIS A 1 96 ? 5.420 -24.894 -19.577 1.00 57.94 96 HIS A N 1
ATOM 773 C CA . HIS A 1 96 ? 5.801 -25.821 -18.504 1.00 57.94 96 HIS A CA 1
ATOM 774 C C . HIS A 1 96 ? 4.698 -26.814 -18.072 1.00 57.94 96 HIS A C 1
ATOM 776 O O . HIS A 1 96 ? 4.857 -27.460 -17.034 1.00 57.94 96 HIS A O 1
ATOM 782 N N . ASN A 1 97 ? 3.613 -26.964 -18.845 1.00 46.16 97 ASN A N 1
ATOM 783 C CA . ASN A 1 97 ? 2.585 -28.002 -18.635 1.00 46.16 97 ASN A CA 1
ATOM 784 C C . ASN A 1 97 ? 2.728 -29.179 -19.604 1.00 46.16 97 ASN A C 1
ATOM 786 O O . ASN A 1 97 ? 2.957 -28.926 -20.807 1.00 46.16 97 ASN A O 1
#

Foldseek 3Di:
DDDDPPVDPDDDPVRVVVVVVVVVVVVVVCVVPLVNPPQPCVVQKDWDKDWDFDDDPPDDDPDSVPGDTDIDGGDIDHDPVVVVVCVCVDVVVVVPD

Radius of gyration: 24.44 Å; chains: 1; bounding box: 65×40×52 Å

Organism: NCBI:txid1314785

Secondary structure (DSSP, 8-state):
--------SS--HHHHHHHHHHHHHHHHHHHH-GGG-TT-GGGTEEEEEEEEE-PPTT---SSGGGSPEEEEEEEEEE-HHHHHHHHHHSHHHHTT-